Protein AF-A0A957TSY8-F1 (afdb_monomer_lite)

Secondary structure (DSSP, 8-state):
-------------------------------------------SS-S--------S---GGGTTS-EESSPPGGGSS-SSSSS-GGGSEEEEEEE----SS---EEE--EEEETTTTEEEE---EEE--STT-EEEEEEEGGGSEEGGGPPP-TTS--SEEE-

Sequence (163 aa):
MQSILSRVFTALLCLLFASILFIPPSIISTAQATSPRSTNLQSASANELLVFHVNRAVTTRDRGFPRDDPPQTEANGDWTTPVNFAEGTLHYRVQVRSQPEVQDMRLQFCVWQDEFVLENCGTLMPVSGASGTVVTWDQPVKQMWKLNGQSIDWSRPRQRYAL

Foldseek 3Di:
DDDDDDDDDDDDDDDDDDDPPDDDDDPPPPPDPPDPDPPDPDDPDDLDFDQDDDDDDDDVVCVPWNKPFQTDPRNFAQCCPPHNCLQPKDKDKDAQQADPDWDKDWDKKKFAADVRPKMWIFDTHIWTRDHGTMDIDMGRNVPTDIVVNDHDRNRHGTRMIID

pLDDT: mean 82.03, std 21.84, range [35.25, 98.62]

Radius of gyration: 35.49 Å; chains: 1; bounding box: 122×29×52 Å

Structure (mmCIF, N/CA/C/O backbone):
data_AF-A0A957TSY8-F1
#
_entry.id   AF-A0A957TSY8-F1
#
loop_
_atom_site.group_PDB
_atom_site.id
_atom_site.type_symbol
_atom_site.label_atom_id
_atom_site.label_alt_id
_atom_site.label_comp_id
_atom_site.label_asym_id
_atom_site.label_entity_id
_atom_site.label_seq_id
_atom_site.pdbx_PDB_ins_code
_atom_site.Cartn_x
_atom_site.Cartn_y
_atom_site.Cartn_z
_atom_site.occupancy
_atom_site.B_iso_or_equiv
_atom_site.auth_seq_id
_atom_site.auth_comp_id
_atom_site.auth_asym_id
_atom_site.auth_atom_id
_atom_site.pdbx_PDB_model_num
ATOM 1 N N . MET A 1 1 ? 103.239 -20.712 -1.423 1.00 43.06 1 MET A N 1
ATOM 2 C CA . MET A 1 1 ? 103.501 -19.277 -1.680 1.00 43.06 1 MET A CA 1
ATOM 3 C C . MET A 1 1 ? 102.549 -18.497 -0.772 1.00 43.06 1 MET A C 1
ATOM 5 O O . MET A 1 1 ? 101.366 -18.527 -1.056 1.00 43.06 1 MET A O 1
ATOM 9 N N . GLN A 1 2 ? 102.883 -18.086 0.468 1.00 40.28 2 GLN A N 1
ATOM 10 C CA . GLN A 1 2 ? 103.800 -16.987 0.883 1.00 40.28 2 GLN A CA 1
ATOM 11 C C . GLN A 1 2 ? 103.613 -15.751 -0.022 1.00 40.28 2 GLN A C 1
ATOM 13 O O . GLN A 1 2 ? 103.750 -15.917 -1.226 1.00 40.28 2 GLN A O 1
ATOM 18 N N . SER A 1 3 ? 103.228 -14.545 0.421 1.00 39.47 3 SER A N 1
ATOM 19 C CA . SER A 1 3 ? 103.682 -13.687 1.542 1.00 39.47 3 SER A CA 1
ATOM 20 C C . SER A 1 3 ? 102.533 -12.763 2.034 1.00 39.47 3 SER A C 1
ATOM 22 O O . SER A 1 3 ? 101.670 -12.425 1.237 1.00 39.47 3 SER A O 1
ATOM 24 N N . ILE A 1 4 ? 102.339 -12.376 3.304 1.00 47.47 4 ILE A N 1
ATOM 25 C CA . ILE A 1 4 ? 103.200 -11.707 4.306 1.00 47.47 4 ILE A CA 1
ATOM 26 C C . ILE A 1 4 ? 103.355 -10.175 4.095 1.00 47.47 4 ILE A C 1
ATOM 28 O O . ILE A 1 4 ? 104.026 -9.733 3.173 1.00 47.47 4 ILE A O 1
ATOM 32 N N . LEU A 1 5 ? 102.799 -9.441 5.080 1.00 43.81 5 LEU A N 1
ATOM 33 C CA . LEU A 1 5 ? 103.182 -8.148 5.692 1.00 43.81 5 LEU A CA 1
ATOM 34 C C . LEU A 1 5 ? 102.917 -6.786 5.008 1.00 43.81 5 LEU A C 1
ATOM 36 O O . LEU A 1 5 ? 103.609 -6.402 4.076 1.00 43.81 5 LEU A O 1
ATOM 40 N N . SER A 1 6 ? 102.125 -5.944 5.696 1.00 42.03 6 SER A N 1
ATOM 41 C CA . SER A 1 6 ? 102.627 -4.720 6.367 1.00 42.03 6 SER A CA 1
ATOM 42 C C . SER A 1 6 ? 101.599 -4.241 7.425 1.00 42.03 6 SER A C 1
ATOM 44 O O . SER A 1 6 ? 100.469 -3.952 7.062 1.00 42.03 6 SER A O 1
ATOM 46 N N . ARG A 1 7 ? 101.827 -4.463 8.735 1.00 51.19 7 ARG A N 1
ATOM 47 C CA . ARG A 1 7 ? 102.395 -3.528 9.748 1.00 51.19 7 ARG A CA 1
ATOM 48 C C . ARG A 1 7 ? 101.416 -2.437 10.225 1.00 51.19 7 ARG A C 1
ATOM 50 O O . ARG A 1 7 ? 100.811 -1.805 9.383 1.00 51.19 7 ARG A O 1
ATOM 57 N N . VAL A 1 8 ? 101.286 -2.012 11.485 1.00 45.38 8 VAL A N 1
ATOM 58 C CA . VAL A 1 8 ? 101.527 -2.430 12.891 1.00 45.38 8 VAL A CA 1
ATOM 59 C C . VAL A 1 8 ? 100.768 -1.342 13.712 1.00 45.38 8 VAL A C 1
ATOM 61 O O . VAL A 1 8 ? 100.587 -0.237 13.210 1.00 45.38 8 VAL A O 1
ATOM 64 N N . PHE A 1 9 ? 100.447 -1.628 14.978 1.00 39.44 9 PHE A N 1
ATOM 65 C CA . PHE A 1 9 ? 100.191 -0.702 16.101 1.00 39.44 9 PHE A CA 1
ATOM 66 C C . PHE A 1 9 ? 98.740 -0.257 16.345 1.00 39.44 9 PHE A C 1
ATOM 68 O O . PHE A 1 9 ? 98.078 0.183 15.423 1.00 39.44 9 PHE A O 1
ATOM 75 N N . THR A 1 10 ? 98.186 -0.166 17.560 1.00 41.12 10 THR A N 1
ATOM 76 C CA . THR A 1 10 ? 98.354 -0.753 18.912 1.00 41.12 10 THR A CA 1
ATOM 77 C C . THR A 1 10 ? 97.477 0.127 19.823 1.00 41.12 10 THR A C 1
ATOM 79 O O . THR A 1 10 ? 97.572 1.347 19.745 1.00 41.12 10 THR A O 1
ATOM 82 N N . ALA A 1 11 ? 96.742 -0.514 20.738 1.00 40.19 11 ALA A N 1
ATOM 83 C CA . ALA A 1 11 ? 96.309 -0.029 22.060 1.00 40.19 11 ALA A CA 1
ATOM 84 C C . ALA A 1 11 ? 94.984 0.737 22.282 1.00 40.19 11 ALA A C 1
ATOM 86 O O . ALA A 1 11 ? 94.539 1.561 21.494 1.00 40.19 11 ALA A O 1
ATOM 87 N N . LEU A 1 12 ? 94.514 0.479 23.516 1.00 42.56 12 LEU A N 1
ATOM 88 C CA . LEU A 1 12 ? 93.527 1.139 24.385 1.00 42.56 12 LEU A CA 1
ATOM 89 C C . LEU A 1 12 ? 92.067 0.679 24.219 1.00 42.56 12 LEU A C 1
ATOM 91 O O . LEU A 1 12 ? 91.398 1.052 23.270 1.00 42.56 12 LEU A O 1
ATOM 95 N N . LEU A 1 13 ? 91.551 -0.276 25.008 1.00 39.19 13 LEU A N 1
ATOM 96 C CA . LEU A 1 13 ? 91.362 -0.350 26.477 1.00 39.19 13 LEU A CA 1
ATOM 97 C C . LEU A 1 13 ? 90.278 0.614 27.000 1.00 39.19 13 LEU A C 1
ATOM 99 O O . LEU A 1 13 ? 90.325 1.808 26.737 1.00 39.19 13 LEU A O 1
ATOM 103 N N . CYS A 1 14 ? 89.412 0.045 27.849 1.00 35.25 14 CYS A N 1
ATOM 104 C CA . CYS A 1 14 ? 88.491 0.667 28.810 1.00 35.25 14 CYS A CA 1
ATOM 105 C C . CYS A 1 14 ? 87.051 0.972 28.359 1.00 35.25 14 CYS A C 1
ATOM 107 O O . CYS A 1 14 ? 86.751 2.018 27.807 1.00 35.25 14 CYS A O 1
ATOM 109 N N . LEU A 1 15 ? 86.169 0.035 28.736 1.00 41.75 15 LEU A N 1
ATOM 110 C CA . LEU A 1 15 ? 85.132 0.204 29.768 1.00 41.75 15 LEU A CA 1
ATOM 111 C C . LEU A 1 15 ? 84.116 1.359 29.647 1.00 41.75 15 LEU A C 1
ATOM 113 O O . LEU A 1 15 ? 84.473 2.526 29.582 1.00 41.75 15 LEU A O 1
ATOM 117 N N . LEU A 1 16 ? 82.860 0.959 29.906 1.00 40.50 16 LEU A N 1
ATOM 118 C CA . LEU A 1 16 ? 81.685 1.747 30.314 1.00 40.50 16 LEU A CA 1
ATOM 119 C C . LEU A 1 16 ? 80.873 2.347 29.157 1.00 40.50 16 LEU A C 1
ATOM 121 O O . LEU A 1 16 ? 81.309 3.252 28.466 1.00 40.50 16 LEU A O 1
ATOM 125 N N . PHE A 1 17 ? 79.636 1.889 28.976 1.00 44.50 17 PHE A N 1
ATOM 126 C CA . PHE A 1 17 ? 78.491 2.480 29.670 1.00 44.50 17 PHE A CA 1
ATOM 127 C C . PHE A 1 17 ? 77.235 1.638 29.421 1.00 44.50 17 PHE A C 1
ATOM 129 O O . PHE A 1 17 ? 76.894 1.283 28.296 1.00 44.50 17 PHE A O 1
ATOM 136 N N . ALA A 1 18 ? 76.560 1.306 30.517 1.00 49.28 18 ALA A N 1
ATOM 137 C CA . ALA A 1 18 ? 75.223 0.747 30.526 1.00 49.28 18 ALA A CA 1
ATOM 138 C C . ALA A 1 18 ? 74.241 1.721 29.866 1.00 49.28 18 ALA A C 1
ATOM 140 O O . ALA A 1 18 ? 74.255 2.913 30.167 1.00 49.28 18 AL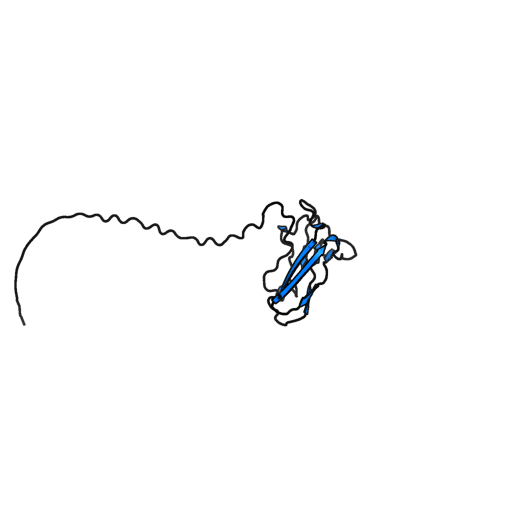A A O 1
ATOM 141 N N . SER A 1 19 ? 73.352 1.218 29.016 1.00 49.06 19 SER A N 1
ATOM 142 C CA . SER A 1 19 ? 72.121 1.916 28.635 1.00 49.06 19 SER A CA 1
ATOM 143 C C . SER A 1 19 ? 71.086 0.883 28.213 1.00 49.06 19 SER A C 1
ATOM 145 O O . SER A 1 19 ? 71.043 0.421 27.076 1.00 49.06 19 SER A O 1
ATOM 147 N N . ILE A 1 20 ? 70.287 0.486 29.197 1.00 53.16 20 ILE A N 1
ATOM 148 C CA . ILE A 1 20 ? 69.065 -0.297 29.052 1.00 53.16 20 ILE A CA 1
ATOM 149 C C . ILE A 1 20 ? 68.109 0.529 28.185 1.00 53.16 20 ILE A C 1
ATOM 151 O O . ILE A 1 20 ? 67.581 1.543 28.639 1.00 53.16 20 ILE A O 1
ATOM 155 N N . LEU A 1 21 ? 67.896 0.118 26.934 1.00 49.97 21 LEU A N 1
ATOM 156 C CA . LEU A 1 21 ? 66.830 0.672 26.103 1.00 49.97 21 LEU A CA 1
ATOM 157 C C . LEU A 1 21 ? 65.515 -0.000 26.494 1.00 49.97 21 LEU A C 1
ATOM 159 O O . LEU A 1 21 ? 65.203 -1.123 26.105 1.00 49.97 21 LEU A O 1
ATOM 163 N N . PHE A 1 22 ? 64.778 0.727 27.325 1.00 47.12 22 PHE A N 1
ATOM 164 C CA . PHE A 1 22 ? 63.378 0.525 27.657 1.00 47.12 22 PHE A CA 1
ATOM 165 C C . PHE A 1 22 ? 62.556 0.632 26.359 1.00 47.12 22 PHE A C 1
ATOM 167 O O . PHE A 1 22 ? 62.391 1.723 25.816 1.00 47.12 22 PHE A O 1
ATOM 174 N N . ILE A 1 23 ? 62.084 -0.496 25.825 1.00 58.69 23 ILE A N 1
ATOM 175 C CA . ILE A 1 23 ? 61.155 -0.522 24.688 1.00 58.69 23 ILE A CA 1
ATOM 176 C C . ILE A 1 23 ? 59.738 -0.418 25.268 1.00 58.69 23 ILE A C 1
ATOM 178 O O . ILE A 1 23 ? 59.305 -1.356 25.941 1.00 58.69 23 ILE A O 1
ATOM 182 N N . PRO A 1 24 ? 58.989 0.680 25.058 1.00 58.38 24 PRO A N 1
ATOM 183 C CA . PRO A 1 24 ? 57.576 0.693 25.403 1.00 58.38 24 PRO A CA 1
ATOM 184 C C . PRO A 1 24 ? 56.810 -0.204 24.413 1.00 58.38 24 PRO A C 1
ATOM 186 O O . PRO A 1 24 ? 57.052 -0.115 23.206 1.00 58.38 24 PRO A O 1
ATOM 189 N N . PRO A 1 25 ? 55.876 -1.058 24.867 1.00 55.31 25 PRO A N 1
ATOM 190 C CA . PRO A 1 25 ? 55.033 -1.803 23.947 1.00 55.31 25 PRO A CA 1
ATOM 191 C C . PRO A 1 25 ? 54.116 -0.820 23.216 1.00 55.31 25 PRO A C 1
ATOM 193 O O . PRO A 1 25 ? 53.287 -0.139 23.821 1.00 55.31 25 PRO A O 1
ATOM 196 N N . SER A 1 26 ? 54.277 -0.734 21.897 1.00 59.59 26 SER A N 1
ATOM 197 C CA . SER A 1 26 ? 53.326 -0.060 21.021 1.00 59.59 26 SER A CA 1
ATOM 198 C C . SER A 1 26 ? 51.976 -0.766 21.144 1.00 59.59 26 SER A C 1
ATOM 200 O O . SER A 1 26 ? 51.831 -1.924 20.756 1.00 59.59 26 SER A O 1
ATOM 202 N N . ILE A 1 27 ? 50.992 -0.075 21.717 1.00 60.00 27 ILE A N 1
ATOM 203 C CA . ILE A 1 27 ? 49.607 -0.536 21.762 1.00 60.00 27 ILE A CA 1
ATOM 204 C C . ILE A 1 27 ? 49.095 -0.528 20.320 1.00 60.00 27 ILE A C 1
ATOM 206 O O . ILE A 1 27 ? 48.784 0.525 19.762 1.00 60.00 27 ILE A O 1
ATOM 210 N N . ILE A 1 28 ? 49.039 -1.703 19.695 1.00 58.44 28 ILE A N 1
ATOM 211 C CA . ILE A 1 28 ? 48.333 -1.901 18.431 1.00 58.44 28 ILE A CA 1
ATOM 212 C C . ILE A 1 28 ? 46.843 -1.791 18.758 1.00 58.44 28 ILE A C 1
ATOM 214 O O . ILE A 1 28 ? 46.216 -2.743 19.214 1.00 58.44 28 ILE A O 1
ATOM 218 N N . SER A 1 29 ? 46.290 -0.595 18.576 1.00 50.38 29 SER A N 1
ATOM 219 C CA . SER A 1 29 ? 44.852 -0.367 18.649 1.00 50.38 29 SER A CA 1
ATOM 220 C C . SER A 1 29 ? 44.228 -0.902 17.362 1.00 50.38 29 SER A C 1
ATOM 222 O O . SER A 1 29 ? 44.276 -0.260 16.312 1.00 50.38 29 SER A O 1
ATOM 224 N N . THR A 1 30 ? 43.694 -2.121 17.410 1.00 53.31 30 THR A N 1
ATOM 225 C CA . THR A 1 30 ? 42.823 -2.649 16.358 1.00 53.31 30 THR A CA 1
ATOM 226 C C . THR A 1 30 ? 41.566 -1.787 16.302 1.00 53.31 30 THR A C 1
ATOM 228 O O . THR A 1 30 ? 40.659 -1.953 17.117 1.00 53.31 30 THR A O 1
ATOM 231 N N . ALA A 1 31 ? 41.507 -0.860 15.345 1.00 58.00 31 ALA A N 1
ATOM 232 C CA . ALA A 1 31 ? 40.274 -0.178 14.986 1.00 58.00 31 ALA A CA 1
ATOM 233 C C . ALA A 1 31 ? 39.298 -1.223 14.425 1.00 58.00 31 ALA A C 1
ATOM 235 O O . ALA A 1 31 ? 39.402 -1.645 13.274 1.00 58.00 31 ALA A O 1
ATOM 236 N N . GLN A 1 32 ? 38.373 -1.691 15.264 1.00 47.94 32 GLN A N 1
ATOM 237 C CA . GLN A 1 32 ? 37.210 -2.430 14.795 1.00 47.94 32 GLN A CA 1
ATOM 238 C C . GLN A 1 32 ? 36.403 -1.493 13.896 1.00 47.94 32 GLN A C 1
ATOM 240 O O . GLN A 1 32 ? 35.961 -0.431 14.328 1.00 47.94 32 GLN A O 1
ATOM 245 N N . ALA A 1 33 ? 36.233 -1.885 12.635 1.00 52.75 33 ALA A N 1
ATOM 246 C CA . ALA A 1 33 ? 35.298 -1.246 11.728 1.00 52.75 33 ALA A CA 1
ATOM 247 C C . ALA A 1 33 ? 33.881 -1.454 12.275 1.00 52.75 33 ALA A C 1
ATOM 249 O O . ALA A 1 33 ? 33.249 -2.488 12.055 1.00 52.75 33 ALA A O 1
ATOM 250 N N . THR A 1 34 ? 33.387 -0.477 13.030 1.00 45.59 34 THR A N 1
ATOM 251 C CA . THR A 1 34 ? 31.980 -0.392 13.399 1.00 45.59 34 THR A CA 1
ATOM 252 C C . THR A 1 34 ? 31.207 -0.109 12.117 1.00 45.59 34 THR A C 1
ATOM 254 O O . THR A 1 34 ? 31.146 1.021 11.639 1.00 45.59 34 THR A O 1
ATOM 257 N N . SER A 1 35 ? 30.644 -1.163 11.526 1.00 50.34 35 SER A N 1
ATOM 258 C CA . SER A 1 35 ? 29.531 -1.037 10.585 1.00 50.34 35 SER A CA 1
ATOM 259 C C . SER A 1 35 ? 28.496 -0.091 11.207 1.00 50.34 35 SER A C 1
ATOM 261 O O . SER A 1 35 ? 28.202 -0.263 12.399 1.00 50.34 35 SER A O 1
ATOM 263 N N . PRO A 1 36 ? 27.947 0.907 10.488 1.00 49.25 36 PRO A N 1
ATOM 264 C CA . PRO A 1 36 ? 26.813 1.647 11.004 1.00 49.25 36 PRO A CA 1
ATOM 265 C C . PRO A 1 36 ? 25.673 0.646 11.169 1.00 49.25 36 PRO A C 1
ATOM 267 O O . PRO A 1 36 ? 25.003 0.243 10.219 1.00 49.25 36 PRO A O 1
ATOM 270 N N . ARG A 1 37 ? 25.497 0.202 12.415 1.00 43.94 37 ARG A N 1
ATOM 271 C CA . ARG A 1 37 ? 24.299 -0.464 12.889 1.00 43.94 37 ARG A CA 1
ATOM 272 C C . ARG A 1 37 ? 23.140 0.394 12.416 1.00 43.94 37 ARG A C 1
ATOM 274 O O . ARG A 1 37 ? 23.071 1.555 12.811 1.00 43.94 37 ARG A O 1
ATOM 281 N N . SER A 1 38 ? 22.311 -0.190 11.548 1.00 48.69 38 SER A N 1
ATOM 282 C CA . SER A 1 38 ? 21.016 0.326 11.110 1.00 48.69 38 SER A CA 1
ATOM 283 C C . SER A 1 38 ? 20.437 1.184 12.221 1.00 48.69 38 SER A C 1
ATOM 285 O O . SER A 1 38 ? 20.091 0.659 13.284 1.00 48.69 38 SER A O 1
ATOM 287 N N . THR A 1 39 ? 20.456 2.502 12.024 1.00 43.25 39 THR A N 1
ATOM 288 C CA . THR A 1 39 ? 19.884 3.434 12.984 1.00 43.25 39 THR A CA 1
ATOM 289 C C . THR A 1 39 ? 18.443 3.022 13.153 1.00 43.25 39 THR A C 1
ATOM 291 O O . THR A 1 39 ? 17.663 3.029 12.204 1.00 43.25 39 THR A O 1
ATOM 294 N N . ASN A 1 40 ? 18.160 2.577 14.366 1.00 45.78 40 ASN A N 1
ATOM 295 C CA . ASN A 1 40 ? 16.847 2.333 14.899 1.00 45.78 40 ASN A CA 1
ATOM 296 C C . ASN A 1 40 ? 15.892 3.432 14.388 1.00 45.78 40 ASN A C 1
ATOM 298 O O . ASN A 1 40 ? 16.014 4.584 14.800 1.00 45.78 40 ASN A O 1
ATOM 302 N N . LEU A 1 41 ? 14.975 3.087 13.473 1.00 46.03 41 LEU A N 1
ATOM 303 C CA . LEU A 1 41 ? 13.901 3.955 12.953 1.00 46.03 41 LEU A CA 1
ATOM 304 C C . LEU A 1 41 ? 12.839 4.253 14.027 1.00 46.03 41 LEU A C 1
ATOM 306 O O . LEU A 1 41 ? 11.714 4.633 13.732 1.00 46.03 41 LEU A O 1
ATOM 310 N N . GLN A 1 42 ? 13.183 4.065 15.293 1.00 52.78 42 GLN A N 1
ATOM 311 C CA . GLN A 1 42 ? 12.296 4.247 16.417 1.00 52.78 42 GLN A CA 1
ATOM 312 C C . GLN A 1 42 ? 12.671 5.560 17.091 1.00 52.78 42 GLN A C 1
ATOM 314 O O . GLN A 1 42 ? 13.416 5.613 18.067 1.00 52.78 42 GLN A O 1
ATOM 319 N N . SER A 1 43 ? 12.182 6.644 16.493 1.00 43.62 43 SER A N 1
ATOM 320 C CA . SER A 1 43 ? 12.148 7.963 17.113 1.00 43.62 43 SER A CA 1
ATOM 321 C C . SER A 1 43 ? 10.695 8.312 17.427 1.00 43.62 43 SER A C 1
ATOM 323 O O . SER A 1 43 ? 9.802 8.148 16.603 1.00 43.62 43 SER A O 1
ATOM 325 N N . AL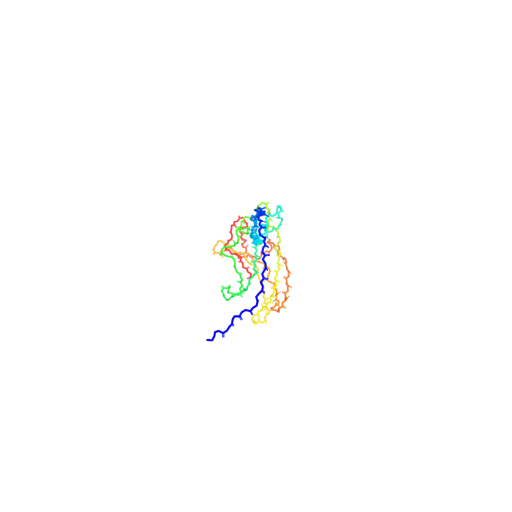A A 1 44 ? 10.496 8.715 18.675 1.00 39.84 44 ALA A N 1
ATOM 326 C CA . ALA A 1 44 ? 9.267 9.089 19.357 1.00 39.84 44 ALA A CA 1
ATOM 327 C C . ALA A 1 44 ? 8.164 9.770 18.506 1.00 39.84 44 ALA A C 1
ATOM 329 O O . ALA A 1 44 ? 8.436 10.645 17.690 1.00 39.84 44 ALA A O 1
ATOM 330 N N . SER A 1 45 ? 6.897 9.442 18.808 1.00 51.81 45 SER A N 1
ATOM 331 C CA . SER A 1 45 ? 5.665 10.099 18.310 1.00 51.81 45 SER A CA 1
ATOM 332 C C . SER A 1 45 ? 5.400 10.040 16.799 1.00 51.81 45 SER A C 1
ATOM 334 O O . SER A 1 45 ? 4.838 10.971 16.230 1.00 51.81 45 SER A O 1
ATOM 336 N N . ALA A 1 46 ? 5.811 8.969 16.124 1.00 66.31 46 ALA A N 1
ATOM 337 C CA . ALA A 1 46 ? 5.683 8.897 14.675 1.00 66.31 46 ALA A CA 1
ATOM 338 C C . ALA A 1 46 ? 4.204 8.855 14.236 1.00 66.31 46 ALA A C 1
ATOM 340 O O . ALA A 1 46 ? 3.540 7.826 14.331 1.00 66.31 46 ALA A O 1
ATOM 341 N N . ASN A 1 47 ? 3.708 9.978 13.708 1.00 85.44 47 ASN A N 1
ATOM 342 C CA . ASN A 1 47 ? 2.444 10.069 12.963 1.00 85.44 47 ASN A CA 1
ATOM 343 C C . ASN A 1 47 ? 2.504 9.328 11.611 1.00 85.44 47 ASN A C 1
ATOM 345 O O . ASN A 1 47 ? 1.562 9.399 10.827 1.00 85.44 47 ASN A O 1
ATOM 349 N N . GLU A 1 48 ? 3.601 8.623 11.331 1.00 91.75 48 GLU A N 1
ATOM 350 C CA . GLU A 1 48 ? 3.841 7.880 10.102 1.00 91.75 48 GLU A CA 1
ATOM 351 C C . GLU A 1 48 ? 4.342 6.470 10.421 1.00 91.75 48 GLU A C 1
ATOM 353 O O . GLU A 1 48 ? 5.109 6.253 11.360 1.00 91.75 48 GLU A O 1
ATOM 358 N N . LEU A 1 49 ? 3.918 5.516 9.597 1.00 93.69 49 LEU A N 1
ATOM 359 C CA . LEU A 1 49 ? 4.278 4.108 9.684 1.00 93.69 49 LEU A CA 1
ATOM 360 C C . LEU A 1 49 ? 4.844 3.665 8.335 1.00 93.69 49 LEU A C 1
ATOM 362 O O . LEU A 1 49 ? 4.194 3.826 7.301 1.00 93.69 49 LEU A O 1
ATOM 366 N N . LEU A 1 50 ? 6.038 3.066 8.328 1.00 94.50 50 LEU A N 1
ATOM 367 C C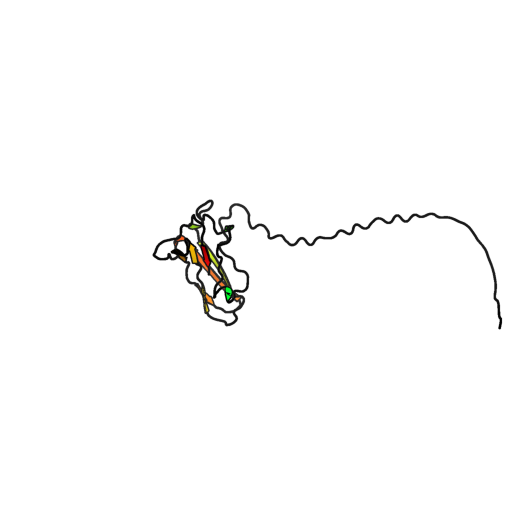A . LEU A 1 50 ? 6.558 2.427 7.122 1.00 94.50 50 LEU A CA 1
ATOM 368 C C . LEU A 1 50 ? 5.788 1.127 6.882 1.00 94.50 50 LEU A C 1
ATOM 370 O O . LEU A 1 50 ? 6.039 0.131 7.547 1.00 94.50 50 LEU A O 1
ATOM 374 N N . VAL A 1 51 ? 4.867 1.133 5.921 1.00 95.44 51 VAL A N 1
ATOM 375 C CA . VAL A 1 51 ? 3.983 -0.016 5.668 1.00 95.44 51 VAL A CA 1
ATOM 376 C C . VAL A 1 51 ? 4.681 -1.119 4.875 1.00 95.44 51 VAL A C 1
ATOM 378 O O . VAL A 1 51 ? 4.627 -2.285 5.254 1.00 95.44 51 VAL A O 1
ATOM 381 N N . PHE A 1 52 ? 5.343 -0.755 3.778 1.00 95.00 52 PHE A N 1
ATOM 382 C CA . PHE A 1 52 ? 5.922 -1.699 2.826 1.00 95.00 52 PHE A CA 1
ATOM 383 C C . PHE A 1 52 ? 7.129 -1.066 2.133 1.00 95.00 52 PHE A C 1
ATOM 385 O O . PHE A 1 52 ? 7.065 0.078 1.679 1.00 95.00 52 PHE A O 1
ATOM 392 N N . HIS A 1 53 ? 8.238 -1.801 2.041 1.00 93.62 53 HIS A N 1
ATOM 393 C CA . HIS A 1 53 ? 9.457 -1.311 1.406 1.00 93.62 53 HIS A CA 1
ATOM 394 C C . HIS A 1 53 ? 10.174 -2.416 0.637 1.00 93.62 53 HIS A C 1
ATOM 396 O O . HIS A 1 53 ? 10.508 -3.464 1.182 1.00 93.62 53 HIS A O 1
ATOM 402 N N . VAL A 1 54 ? 10.481 -2.149 -0.633 1.00 92.62 54 VAL A N 1
ATOM 403 C CA . VAL A 1 54 ? 11.229 -3.072 -1.490 1.00 92.62 54 VAL A CA 1
ATOM 404 C C . VAL A 1 54 ? 12.384 -2.318 -2.126 1.00 92.62 54 VAL A C 1
ATOM 406 O O . VAL A 1 54 ? 12.197 -1.487 -3.010 1.00 92.62 54 VAL A O 1
ATOM 409 N N . ASN A 1 55 ? 13.599 -2.637 -1.689 1.00 92.69 55 ASN A N 1
ATOM 410 C CA . ASN A 1 55 ? 14.837 -2.094 -2.246 1.00 92.69 55 ASN A CA 1
ATOM 411 C C . ASN A 1 55 ? 15.771 -3.228 -2.681 1.00 92.69 55 ASN A C 1
ATOM 413 O O . ASN A 1 55 ? 16.908 -3.357 -2.235 1.00 92.69 55 ASN A O 1
ATOM 417 N N . ARG A 1 56 ? 15.241 -4.083 -3.555 1.00 92.81 56 ARG A N 1
ATOM 418 C CA . ARG A 1 56 ? 15.939 -5.197 -4.203 1.00 92.81 56 ARG A CA 1
ATOM 419 C C . ARG A 1 56 ? 15.400 -5.380 -5.618 1.00 92.81 56 ARG A C 1
ATOM 421 O O . ARG A 1 56 ? 14.365 -4.813 -5.962 1.00 92.81 56 ARG A O 1
ATOM 428 N N . ALA A 1 57 ? 16.075 -6.193 -6.424 1.00 92.38 57 ALA A N 1
ATOM 429 C CA . ALA A 1 57 ? 15.522 -6.615 -7.705 1.00 92.38 57 ALA A CA 1
ATOM 430 C C . ALA A 1 57 ? 14.215 -7.404 -7.494 1.00 92.38 57 ALA A C 1
ATOM 432 O O . ALA A 1 57 ? 14.134 -8.266 -6.610 1.00 92.38 57 ALA A O 1
ATOM 433 N N . VAL A 1 58 ? 13.210 -7.104 -8.318 1.00 92.62 58 VAL A N 1
ATOM 434 C CA . VAL A 1 58 ? 12.004 -7.925 -8.471 1.00 92.62 58 VAL A CA 1
ATOM 435 C C . VAL A 1 58 ? 12.324 -9.015 -9.489 1.00 92.62 58 VAL A C 1
ATOM 437 O O . VAL A 1 58 ? 12.907 -8.753 -10.539 1.00 92.62 58 VAL A O 1
ATOM 440 N N . THR A 1 59 ? 12.000 -10.254 -9.149 1.00 91.69 59 THR A N 1
ATOM 441 C CA . THR A 1 59 ? 12.390 -11.457 -9.886 1.00 91.69 59 THR A CA 1
ATOM 442 C C . THR A 1 59 ? 11.168 -12.287 -10.260 1.00 91.69 59 THR A C 1
ATOM 444 O O . THR A 1 59 ? 10.056 -12.053 -9.793 1.00 91.69 59 THR A O 1
ATOM 447 N N . THR A 1 60 ? 11.368 -13.340 -11.051 1.00 90.00 60 THR A N 1
ATOM 448 C CA . THR A 1 60 ? 10.300 -14.297 -11.376 1.00 90.00 60 THR A CA 1
ATOM 449 C C . THR A 1 60 ? 9.699 -14.976 -10.139 1.00 90.00 60 THR A C 1
ATOM 451 O O . THR A 1 60 ? 8.521 -15.328 -10.162 1.00 90.00 60 THR A O 1
ATOM 454 N N . ARG A 1 61 ? 10.445 -15.100 -9.027 1.00 90.25 61 ARG A N 1
ATOM 455 C CA . ARG A 1 61 ? 9.904 -15.610 -7.750 1.00 90.25 61 ARG A CA 1
ATOM 456 C C . ARG A 1 61 ? 8.841 -14.697 -7.147 1.00 90.25 61 ARG A C 1
ATOM 458 O O . ARG A 1 61 ? 7.922 -15.191 -6.496 1.00 90.25 61 ARG A O 1
ATOM 465 N N . ASP A 1 62 ? 8.939 -13.395 -7.396 1.00 90.56 62 ASP A N 1
ATOM 466 C CA . ASP A 1 62 ? 7.943 -12.426 -6.944 1.00 90.56 62 ASP A CA 1
ATOM 467 C C . ASP A 1 62 ? 6.616 -12.593 -7.712 1.00 90.56 62 ASP A C 1
ATOM 469 O O . ASP A 1 62 ? 5.560 -12.244 -7.196 1.00 90.56 62 ASP A O 1
ATOM 473 N N . ARG A 1 63 ? 6.633 -13.275 -8.872 1.00 87.44 63 ARG A N 1
ATOM 474 C CA . ARG A 1 63 ? 5.493 -13.449 -9.794 1.00 87.44 63 ARG A CA 1
ATOM 475 C C . ARG A 1 63 ? 4.991 -12.121 -10.370 1.00 87.44 63 ARG A C 1
ATOM 477 O O . ARG A 1 63 ? 3.794 -11.918 -10.522 1.00 87.44 63 ARG A O 1
ATOM 484 N N . GLY A 1 64 ? 5.926 -11.232 -10.694 1.00 78.75 64 GLY A N 1
ATOM 485 C CA . GLY A 1 64 ? 5.656 -9.923 -11.293 1.00 78.75 64 GLY A CA 1
ATOM 486 C C . GLY A 1 64 ? 5.724 -8.779 -10.288 1.00 78.75 64 GLY A C 1
ATOM 487 O O . GLY A 1 64 ? 6.315 -7.752 -10.607 1.00 78.75 64 GLY A O 1
ATOM 488 N N . PHE A 1 65 ? 5.243 -8.985 -9.058 1.00 86.38 65 PHE A N 1
ATOM 489 C CA . PHE A 1 65 ? 5.224 -7.941 -8.035 1.00 86.38 65 PHE A CA 1
ATOM 490 C C . PHE A 1 65 ? 5.700 -8.436 -6.670 1.00 86.38 65 PHE A C 1
ATOM 492 O O . PHE A 1 65 ? 5.383 -9.559 -6.268 1.00 86.38 65 PHE A O 1
ATOM 499 N N . PRO A 1 66 ? 6.484 -7.626 -5.940 1.00 92.94 66 PRO A N 1
ATOM 500 C CA . PRO A 1 66 ? 6.980 -8.012 -4.633 1.00 92.94 66 PRO A CA 1
ATOM 501 C C . PRO A 1 66 ? 5.836 -8.125 -3.623 1.00 92.94 66 PRO A C 1
ATOM 503 O O . PRO A 1 66 ? 4.859 -7.378 -3.659 1.00 92.94 66 PRO A O 1
ATOM 506 N N . ARG A 1 67 ? 5.990 -9.073 -2.702 1.00 94.00 67 ARG A N 1
ATOM 507 C CA . ARG A 1 67 ? 5.016 -9.397 -1.658 1.00 94.00 67 ARG A CA 1
ATOM 508 C C . ARG A 1 67 ? 5.722 -9.517 -0.316 1.00 94.00 67 ARG A C 1
ATOM 510 O O . ARG A 1 67 ? 6.883 -9.925 -0.281 1.00 94.00 67 ARG A O 1
ATOM 517 N N . ASP A 1 68 ? 4.996 -9.201 0.746 1.00 93.25 68 ASP A N 1
ATOM 518 C CA . ASP A 1 68 ? 5.393 -9.401 2.139 1.00 93.25 68 ASP A CA 1
ATOM 519 C C . ASP A 1 68 ? 4.295 -10.224 2.831 1.00 93.25 68 ASP A C 1
ATOM 521 O O . ASP A 1 68 ? 3.145 -9.786 2.901 1.00 93.25 68 ASP A O 1
ATOM 525 N N . ASP A 1 69 ? 4.612 -11.465 3.209 1.00 91.75 69 ASP A N 1
ATOM 526 C CA . ASP A 1 69 ? 3.667 -12.488 3.690 1.00 91.75 69 ASP A CA 1
ATOM 527 C C . ASP A 1 69 ? 4.368 -13.396 4.728 1.00 91.75 69 ASP A C 1
ATOM 529 O O . ASP A 1 69 ? 5.158 -14.266 4.336 1.00 91.75 69 ASP A O 1
ATOM 533 N N . PRO A 1 70 ? 4.135 -13.180 6.039 1.00 91.69 70 PRO A N 1
ATOM 534 C CA . PRO A 1 70 ? 3.352 -12.079 6.604 1.00 91.69 70 PRO A CA 1
ATOM 535 C C . PRO A 1 70 ? 4.088 -10.732 6.483 1.00 91.69 70 PRO A C 1
ATOM 537 O O . PRO A 1 70 ? 5.315 -10.728 6.385 1.00 91.69 70 PRO A O 1
ATOM 540 N N . PRO A 1 71 ? 3.374 -9.593 6.546 1.00 95.31 71 PRO A N 1
ATOM 541 C CA . PRO A 1 71 ? 4.014 -8.290 6.612 1.00 95.31 71 PRO A CA 1
ATOM 542 C C . PRO A 1 71 ? 4.989 -8.131 7.783 1.00 95.31 71 PRO A C 1
ATOM 544 O O . PRO A 1 71 ? 4.797 -8.743 8.840 1.00 95.31 71 PRO A O 1
ATOM 547 N N . GLN A 1 72 ? 5.976 -7.245 7.623 1.00 92.81 72 GLN A N 1
ATOM 548 C CA . GLN A 1 72 ? 6.908 -6.852 8.687 1.00 92.81 72 GLN A CA 1
ATOM 549 C C . GLN A 1 72 ? 6.181 -6.503 9.996 1.00 92.81 72 GLN A C 1
ATOM 551 O O . GLN A 1 72 ? 5.163 -5.804 9.996 1.00 92.81 72 GLN A O 1
ATOM 556 N N . THR A 1 73 ? 6.713 -6.986 11.121 1.00 92.25 73 THR A N 1
ATOM 557 C CA . THR A 1 73 ? 6.066 -6.935 12.442 1.00 92.25 73 THR A CA 1
ATOM 558 C C . THR A 1 73 ? 5.622 -5.526 12.831 1.00 92.25 73 THR A C 1
ATOM 560 O O . THR A 1 73 ? 4.522 -5.346 13.348 1.00 92.25 73 THR A O 1
ATOM 563 N N . GLU A 1 74 ? 6.444 -4.518 12.539 1.00 90.50 74 GLU A N 1
ATOM 564 C CA . GLU A 1 74 ? 6.187 -3.115 12.862 1.00 90.50 74 GLU A CA 1
ATOM 565 C C . GLU A 1 74 ? 4.960 -2.562 12.126 1.00 90.50 74 GLU A C 1
ATOM 567 O O . GLU A 1 74 ? 4.259 -1.707 12.660 1.00 90.50 74 GLU A O 1
ATOM 572 N N . ALA A 1 75 ? 4.676 -3.068 10.922 1.00 93.00 75 ALA A N 1
ATOM 573 C CA . ALA A 1 75 ? 3.560 -2.639 10.084 1.00 93.00 75 ALA A CA 1
ATOM 574 C C . ALA A 1 75 ? 2.354 -3.588 10.121 1.00 93.00 75 ALA A C 1
ATOM 576 O O . ALA A 1 75 ? 1.339 -3.302 9.480 1.00 93.00 75 ALA A O 1
ATOM 577 N N . ASN A 1 76 ? 2.444 -4.706 10.847 1.00 95.94 76 ASN A N 1
ATOM 578 C CA . ASN A 1 76 ? 1.431 -5.764 10.866 1.00 95.94 76 ASN A CA 1
ATOM 579 C C . ASN A 1 76 ? 0.590 -5.807 12.158 1.00 95.94 76 ASN A C 1
ATOM 581 O O . ASN A 1 76 ? -0.042 -6.819 12.457 1.00 95.94 76 ASN A O 1
ATOM 585 N N . GLY A 1 77 ? 0.619 -4.736 12.953 1.00 93.06 77 GLY A N 1
ATOM 586 C CA . GLY A 1 77 ? -0.128 -4.607 14.209 1.00 93.06 77 GLY A CA 1
ATOM 587 C C . GLY A 1 77 ? -1.473 -3.893 14.063 1.00 93.06 77 GLY A C 1
ATOM 588 O O . GLY A 1 77 ? -1.966 -3.666 12.962 1.00 93.06 77 GLY A O 1
ATOM 589 N N . ASP A 1 78 ? -2.066 -3.504 15.186 1.00 96.12 78 ASP A N 1
ATOM 590 C CA . ASP A 1 78 ? -3.270 -2.672 15.211 1.00 96.12 78 ASP A CA 1
ATOM 591 C C . ASP A 1 78 ? -2.968 -1.280 14.616 1.00 96.12 78 ASP A C 1
ATOM 593 O O . ASP A 1 78 ? -2.070 -0.581 15.073 1.00 96.12 78 ASP A O 1
ATOM 597 N N . TRP A 1 79 ? -3.683 -0.884 13.559 1.00 96.38 79 TRP A N 1
ATOM 598 C CA . TRP A 1 79 ? -3.544 0.440 12.931 1.00 96.38 79 TRP A CA 1
ATOM 599 C C . TRP A 1 79 ? -4.512 1.478 13.507 1.00 96.38 79 TRP A C 1
ATOM 601 O O . TRP A 1 79 ? -4.592 2.590 12.997 1.00 96.38 79 TRP A O 1
ATOM 611 N N . THR A 1 80 ? -5.287 1.127 14.527 1.00 96.31 80 THR A N 1
ATOM 612 C CA . THR A 1 80 ? -6.233 2.013 15.212 1.00 96.31 80 THR A CA 1
ATOM 613 C C . THR A 1 80 ? -5.663 2.570 16.520 1.00 96.31 80 THR A C 1
ATOM 615 O O . THR A 1 80 ? -6.165 3.572 17.027 1.00 96.31 80 THR A O 1
ATOM 618 N N . THR A 1 81 ? -4.583 1.972 17.040 1.00 92.88 81 THR A N 1
ATOM 619 C CA . THR A 1 81 ? -3.920 2.356 18.295 1.00 92.88 81 THR A CA 1
ATOM 620 C C . THR A 1 81 ? -2.405 2.110 18.225 1.00 92.88 81 THR A C 1
ATOM 622 O O . THR A 1 81 ? -1.975 1.170 17.562 1.00 92.88 81 THR A O 1
ATOM 625 N N . PRO A 1 82 ? -1.558 2.906 18.908 1.00 91.56 82 PRO A N 1
ATOM 626 C CA . PRO A 1 82 ? -1.879 4.129 19.656 1.00 91.56 82 PRO A CA 1
ATOM 627 C C . PRO A 1 82 ? -2.164 5.341 18.757 1.00 91.56 82 PRO A C 1
ATOM 629 O O . PRO A 1 82 ? -2.716 6.334 19.223 1.00 91.56 82 PRO A O 1
ATOM 632 N N . VAL A 1 83 ? -1.803 5.259 17.476 1.00 92.94 83 VAL A N 1
ATOM 633 C CA . VAL A 1 83 ? -2.114 6.253 16.444 1.00 92.94 83 VAL A CA 1
ATOM 634 C C . VAL A 1 83 ? -3.029 5.587 15.426 1.00 92.94 83 VAL A C 1
ATOM 636 O O . VAL A 1 83 ? -2.769 4.466 14.994 1.00 92.94 83 VAL A O 1
ATOM 639 N N . ASN A 1 84 ? -4.105 6.271 15.044 1.00 95.50 84 ASN A N 1
ATOM 640 C CA . ASN A 1 84 ? -5.099 5.718 14.134 1.00 95.50 84 ASN A CA 1
ATOM 641 C C . ASN A 1 84 ? -4.690 5.898 12.659 1.00 95.50 84 ASN A C 1
ATOM 643 O O . ASN A 1 84 ? -5.237 6.730 11.933 1.00 95.50 84 ASN A O 1
ATOM 647 N N . PHE A 1 85 ? -3.718 5.103 12.212 1.00 96.69 85 PHE A N 1
ATOM 648 C CA . PHE A 1 85 ? -3.293 5.015 10.812 1.00 96.69 85 PHE A CA 1
ATOM 649 C C . PHE A 1 85 ? -4.404 4.523 9.870 1.00 96.69 85 PHE A C 1
ATOM 651 O O . PHE A 1 85 ? -4.368 4.831 8.680 1.00 96.69 85 PHE A O 1
ATOM 658 N N . ALA A 1 86 ? -5.416 3.808 10.375 1.00 96.88 86 ALA A N 1
ATOM 659 C CA . ALA A 1 86 ? -6.554 3.343 9.576 1.00 96.88 86 ALA A CA 1
ATOM 660 C C . ALA A 1 86 ? -7.431 4.488 9.026 1.00 96.88 86 ALA A C 1
ATOM 662 O O . ALA A 1 86 ? -8.179 4.299 8.064 1.00 96.88 86 ALA A O 1
ATOM 663 N N . GLU A 1 87 ? -7.335 5.687 9.608 1.00 96.56 87 GLU A N 1
ATOM 664 C CA . GLU A 1 87 ? -7.966 6.905 9.082 1.00 96.56 87 GLU A CA 1
ATOM 665 C C . GLU A 1 87 ? -7.003 7.807 8.303 1.00 96.56 87 GLU A C 1
ATOM 667 O O . GLU A 1 87 ? -7.415 8.855 7.807 1.00 96.56 87 GLU A O 1
ATOM 672 N N . GLY A 1 88 ? -5.739 7.402 8.190 1.00 96.81 88 GLY A N 1
ATOM 673 C CA . GLY A 1 88 ? -4.694 8.165 7.531 1.00 96.81 88 GLY A CA 1
ATOM 674 C C . GLY A 1 88 ? -4.661 8.002 6.012 1.00 96.81 88 GLY A C 1
ATOM 675 O O . GLY A 1 88 ? -5.590 7.508 5.358 1.00 96.81 88 GLY A O 1
ATOM 676 N N . THR A 1 89 ? -3.525 8.412 5.459 1.00 98.00 89 THR A N 1
ATOM 677 C CA . THR A 1 89 ? -3.217 8.367 4.032 1.00 98.00 89 THR A CA 1
ATOM 678 C C . THR A 1 89 ? -1.961 7.535 3.822 1.00 98.00 89 THR A C 1
ATOM 680 O O . THR A 1 89 ? -0.950 7.735 4.488 1.00 98.00 89 THR A O 1
ATOM 683 N N . LEU A 1 90 ? -2.021 6.592 2.887 1.00 97.88 90 LEU A N 1
ATOM 684 C CA . LEU A 1 90 ? -0.849 5.880 2.401 1.00 97.88 90 LEU A CA 1
ATOM 685 C C . LEU A 1 90 ? -0.143 6.758 1.373 1.00 97.88 90 LEU A C 1
ATOM 687 O O . LEU A 1 90 ? -0.743 7.119 0.361 1.00 97.88 90 LEU A O 1
ATOM 691 N N . HIS A 1 91 ? 1.121 7.064 1.639 1.00 97.81 91 HIS A N 1
ATOM 692 C CA . HIS A 1 91 ? 1.995 7.812 0.746 1.00 97.81 91 HIS A CA 1
ATOM 693 C C . HIS A 1 91 ? 2.896 6.839 -0.013 1.00 97.81 91 HIS A C 1
ATOM 695 O O . HIS A 1 91 ? 3.664 6.085 0.589 1.00 97.81 91 HIS A O 1
ATOM 701 N N . TYR A 1 92 ? 2.815 6.844 -1.340 1.00 97.62 92 TYR A N 1
ATOM 702 C CA . TYR A 1 92 ? 3.570 5.931 -2.191 1.00 97.62 92 TYR A CA 1
ATOM 703 C C . TYR A 1 92 ? 4.678 6.658 -2.930 1.00 97.62 92 TYR A C 1
ATOM 705 O O . TYR A 1 92 ? 4.516 7.775 -3.424 1.00 97.62 92 TYR A O 1
ATOM 713 N N . ARG A 1 93 ? 5.798 5.957 -3.096 1.00 97.56 93 ARG A N 1
ATOM 714 C CA . ARG A 1 93 ? 6.863 6.340 -4.015 1.00 97.56 93 ARG A CA 1
ATOM 715 C C . ARG A 1 93 ? 7.418 5.095 -4.682 1.00 97.56 93 ARG A C 1
ATOM 717 O O . ARG A 1 93 ? 8.003 4.241 -4.019 1.00 97.56 93 ARG A O 1
ATOM 724 N N . VAL A 1 94 ? 7.310 5.036 -6.002 1.00 96.25 94 VAL A N 1
ATOM 725 C CA . VAL A 1 94 ? 7.921 3.985 -6.817 1.00 96.25 94 VAL A CA 1
ATOM 726 C C . VAL A 1 94 ? 8.996 4.597 -7.693 1.00 96.25 94 VAL A C 1
ATOM 728 O O . VAL A 1 94 ? 8.800 5.650 -8.292 1.00 96.25 94 VAL A O 1
ATOM 731 N N . GLN A 1 95 ? 10.139 3.919 -7.767 1.00 96.81 95 GLN A N 1
ATOM 732 C CA . GLN A 1 95 ? 11.221 4.263 -8.674 1.00 96.81 95 GLN A CA 1
ATOM 733 C C . GLN A 1 95 ? 11.590 3.046 -9.516 1.00 96.81 95 GLN A C 1
ATOM 735 O O . GLN A 1 95 ? 12.058 2.037 -8.986 1.00 96.81 95 GLN A O 1
ATOM 740 N N . VAL A 1 96 ? 11.439 3.164 -10.832 1.00 96.12 96 VAL A N 1
ATOM 741 C CA . VAL A 1 96 ? 11.915 2.162 -11.783 1.00 96.12 96 VAL A CA 1
ATOM 742 C C . VAL A 1 96 ? 13.390 2.427 -12.046 1.00 96.12 96 VAL A C 1
ATOM 744 O O . VAL A 1 96 ? 13.763 3.430 -12.648 1.00 96.12 96 VAL A O 1
ATOM 747 N N . ARG A 1 97 ? 14.255 1.536 -11.558 1.00 95.56 97 ARG A N 1
ATOM 748 C CA . ARG A 1 97 ? 15.699 1.610 -11.835 1.00 95.56 97 ARG A CA 1
ATOM 749 C C . ARG A 1 97 ? 16.023 1.063 -13.217 1.00 95.56 97 ARG A C 1
ATOM 751 O O . ARG A 1 97 ? 16.785 1.676 -13.945 1.00 95.56 97 ARG A O 1
ATOM 758 N N . SER A 1 98 ? 15.435 -0.076 -13.559 1.00 94.31 98 SER A N 1
ATOM 759 C CA . SER A 1 98 ? 15.522 -0.711 -14.870 1.00 94.31 98 SER A CA 1
ATOM 760 C C . SER A 1 98 ? 14.469 -1.816 -14.976 1.00 94.31 98 SER A C 1
ATOM 762 O O . SER A 1 98 ? 13.975 -2.310 -13.959 1.00 94.31 98 SER A O 1
ATOM 764 N N . GLN A 1 99 ? 14.145 -2.212 -16.205 1.00 93.62 99 GLN A N 1
ATOM 765 C CA . GLN A 1 99 ? 13.379 -3.416 -16.524 1.00 93.62 99 GLN A CA 1
ATOM 766 C C . GLN A 1 99 ? 14.113 -4.194 -17.627 1.00 93.62 99 GLN A C 1
ATOM 768 O O . GLN A 1 99 ? 14.790 -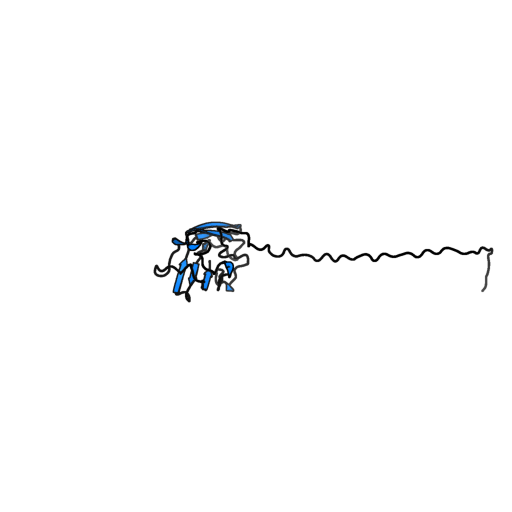3.562 -18.441 1.00 93.62 99 GLN A O 1
ATOM 773 N N . PRO A 1 100 ? 14.011 -5.538 -17.673 1.00 92.31 100 PRO A N 1
ATOM 774 C CA . PRO A 1 100 ? 14.582 -6.330 -18.766 1.00 92.31 100 PRO A CA 1
ATOM 775 C C . PRO A 1 100 ? 14.004 -5.950 -20.133 1.00 92.31 100 PRO A C 1
ATOM 777 O O . PRO A 1 100 ? 14.732 -5.870 -21.116 1.00 92.31 100 PRO A O 1
ATOM 780 N N . GLU A 1 101 ? 12.702 -5.676 -20.160 1.00 94.56 101 GLU A N 1
ATOM 781 C CA . GLU A 1 101 ? 11.969 -5.140 -21.297 1.00 94.56 101 GLU A CA 1
ATOM 782 C C . GLU A 1 101 ? 11.170 -3.941 -20.797 1.00 94.56 101 GLU A C 1
ATOM 784 O O . GLU A 1 101 ? 10.433 -4.049 -19.817 1.00 94.56 101 GLU A O 1
ATOM 789 N N . VAL A 1 102 ? 11.379 -2.782 -21.417 1.00 96.56 102 VAL A N 1
ATOM 790 C CA . VAL A 1 102 ? 10.708 -1.545 -21.016 1.00 96.56 102 VAL A CA 1
ATOM 791 C C . VAL A 1 102 ? 9.257 -1.613 -21.468 1.00 96.56 102 VAL A C 1
ATOM 793 O O . VAL A 1 102 ? 8.982 -1.609 -22.665 1.00 96.56 102 VAL A O 1
ATOM 796 N N . GLN A 1 103 ? 8.337 -1.625 -20.508 1.00 95.88 103 GLN A N 1
ATOM 797 C CA . GLN A 1 103 ? 6.904 -1.610 -20.776 1.00 95.88 103 GLN A CA 1
ATOM 798 C C . GLN A 1 103 ? 6.161 -0.751 -19.756 1.00 95.88 103 GLN A C 1
ATOM 800 O O . GLN A 1 103 ? 6.544 -0.664 -18.588 1.00 95.88 103 GLN A O 1
ATOM 805 N N . ASP A 1 104 ? 5.075 -0.120 -20.189 1.00 96.00 104 ASP A N 1
ATOM 806 C CA . ASP A 1 104 ? 4.187 0.570 -19.262 1.00 96.00 104 ASP A CA 1
ATOM 807 C C . ASP A 1 104 ? 3.431 -0.449 -18.408 1.00 96.00 104 ASP A C 1
ATOM 809 O O . ASP A 1 104 ? 2.989 -1.499 -18.877 1.00 96.00 104 ASP A O 1
ATOM 813 N N . MET A 1 105 ? 3.283 -0.129 -17.128 1.00 94.75 105 MET A N 1
ATOM 814 C CA . MET A 1 105 ? 2.649 -0.990 -16.140 1.00 94.75 105 MET A CA 1
ATOM 815 C C . MET A 1 105 ? 1.634 -0.212 -15.308 1.00 94.75 105 MET A C 1
ATOM 817 O O . MET A 1 105 ? 1.588 1.020 -15.311 1.00 94.75 105 MET A O 1
ATOM 821 N N . ARG A 1 106 ? 0.799 -0.952 -14.581 1.00 95.25 106 ARG A N 1
ATOM 822 C CA . ARG A 1 106 ? -0.076 -0.404 -13.548 1.00 95.25 106 ARG A CA 1
ATOM 823 C C . ARG A 1 106 ? 0.243 -1.095 -12.237 1.00 95.25 106 ARG A C 1
ATOM 825 O O . ARG A 1 106 ? 0.276 -2.320 -12.206 1.00 95.25 106 ARG A O 1
ATOM 832 N N . LEU A 1 107 ? 0.494 -0.310 -11.198 1.00 95.50 107 LEU A N 1
ATOM 833 C CA . LEU A 1 107 ? 0.828 -0.803 -9.862 1.00 95.50 107 LEU A CA 1
ATOM 834 C C . LEU A 1 107 ? -0.345 -0.567 -8.924 1.00 95.50 107 LEU A C 1
ATOM 836 O O . LEU A 1 107 ? -1.019 0.462 -9.035 1.00 95.50 107 LEU A O 1
ATOM 840 N N . GLN A 1 108 ? -0.579 -1.496 -8.003 1.00 96.56 108 GLN A N 1
ATOM 841 C CA . GLN A 1 108 ? -1.656 -1.381 -7.033 1.00 96.56 108 GLN A CA 1
ATOM 842 C C . GLN A 1 108 ? -1.240 -2.024 -5.723 1.00 96.56 108 GLN A C 1
ATOM 844 O O . GLN A 1 108 ? -1.026 -3.225 -5.638 1.00 96.56 108 GLN A O 1
ATOM 849 N N . PHE A 1 109 ? -1.213 -1.226 -4.664 1.00 97.44 109 PHE A N 1
ATOM 850 C CA . PHE A 1 109 ? -0.989 -1.782 -3.344 1.00 97.44 109 PHE A CA 1
ATOM 851 C C . PHE A 1 109 ? -2.264 -2.415 -2.785 1.00 97.44 109 PHE A C 1
ATOM 853 O O . PHE A 1 109 ? -3.309 -1.761 -2.743 1.00 97.44 109 PHE A O 1
ATOM 860 N N . CYS A 1 110 ? -2.162 -3.652 -2.316 1.00 97.56 110 CYS A N 1
ATOM 861 C CA . CYS A 1 110 ? -3.262 -4.412 -1.741 1.00 97.56 110 CYS A CA 1
ATOM 862 C C . CYS A 1 110 ? -2.858 -5.062 -0.416 1.00 97.56 110 CYS A C 1
ATOM 864 O O . CYS A 1 110 ? -1.696 -5.404 -0.171 1.00 97.56 110 CYS A O 1
ATOM 866 N N . VAL A 1 111 ? -3.860 -5.228 0.439 1.00 98.00 111 VAL A N 1
ATOM 867 C CA . VAL A 1 111 ? -3.747 -5.749 1.794 1.00 98.00 111 VAL A CA 1
ATOM 868 C C . VAL A 1 111 ? -4.750 -6.876 1.974 1.00 98.00 111 VAL A C 1
ATOM 870 O O . VAL A 1 111 ? -5.939 -6.650 1.772 1.00 98.00 111 VAL A O 1
ATOM 873 N N . TRP A 1 112 ? -4.291 -8.047 2.419 1.00 98.12 112 TRP A N 1
ATOM 874 C CA . TRP A 1 112 ? -5.146 -9.214 2.654 1.00 98.12 112 TRP A CA 1
ATOM 875 C C . TRP A 1 112 ? -5.173 -9.642 4.116 1.00 98.12 112 TRP A C 1
ATOM 877 O O . TRP A 1 112 ? -4.165 -9.561 4.823 1.00 98.12 112 TRP A O 1
ATOM 887 N N . GLN A 1 113 ? -6.313 -10.177 4.542 1.00 97.62 113 GLN A N 1
ATOM 888 C CA . GLN A 1 113 ? -6.549 -10.713 5.881 1.00 97.62 113 GLN A CA 1
ATOM 889 C C . GLN A 1 113 ? -7.449 -11.960 5.807 1.00 97.62 113 GLN A C 1
ATOM 891 O O . GLN A 1 113 ? -8.109 -12.186 4.792 1.00 97.62 113 GLN A O 1
ATOM 896 N N . ASP A 1 114 ? -7.440 -12.771 6.870 1.00 95.50 114 ASP A N 1
ATOM 897 C CA . ASP A 1 114 ? -8.292 -13.957 7.046 1.00 95.50 114 ASP A CA 1
ATOM 898 C C . ASP A 1 114 ? -8.221 -14.926 5.858 1.00 95.50 114 ASP A C 1
ATOM 900 O O . ASP A 1 114 ? -9.203 -15.135 5.156 1.00 95.50 114 ASP A O 1
ATOM 904 N N . GLU A 1 115 ? -7.033 -15.475 5.586 1.00 94.75 115 GLU A N 1
ATOM 905 C CA . GLU A 1 115 ? -6.823 -16.431 4.483 1.00 94.75 115 GLU A CA 1
ATOM 906 C C . GLU A 1 115 ? -7.302 -15.906 3.112 1.00 94.75 115 GLU A C 1
ATOM 908 O O . GLU A 1 115 ? -7.814 -16.651 2.279 1.00 94.75 115 GLU A O 1
ATOM 913 N N . PHE A 1 116 ? -7.093 -14.607 2.866 1.00 95.06 116 PHE A N 1
ATOM 914 C CA . PHE A 1 116 ? -7.472 -13.898 1.633 1.00 95.06 116 PHE A CA 1
ATOM 915 C C . PHE A 1 116 ? -8.987 -13.715 1.434 1.00 95.06 116 PHE A C 1
ATOM 917 O O . PHE A 1 116 ? -9.413 -13.353 0.338 1.00 95.06 116 PHE A O 1
ATOM 924 N N . VAL A 1 117 ? -9.802 -13.915 2.475 1.00 97.19 117 VAL A N 1
ATOM 925 C CA . VAL A 1 117 ? -11.249 -13.633 2.437 1.00 97.19 117 VAL A CA 1
ATOM 926 C C . VAL A 1 117 ? -11.527 -12.128 2.448 1.00 97.19 117 VAL A C 1
ATOM 928 O O . VAL A 1 117 ? -12.494 -11.679 1.830 1.00 97.19 117 VAL A O 1
ATOM 931 N N . LEU A 1 118 ? -10.681 -11.343 3.123 1.00 98.25 118 LEU A N 1
ATOM 932 C CA . LEU A 1 118 ? -10.777 -9.885 3.164 1.00 98.25 118 LEU A CA 1
ATOM 933 C C . LEU A 1 118 ? -9.611 -9.255 2.409 1.00 98.25 118 LEU A C 1
ATOM 935 O O . LEU A 1 118 ? -8.457 -9.659 2.574 1.00 98.25 118 LEU A O 1
ATOM 939 N N . GLU A 1 119 ? -9.916 -8.228 1.620 1.00 98.31 119 GLU A N 1
ATOM 940 C CA . GLU A 1 119 ? -8.930 -7.502 0.830 1.00 98.31 119 GLU A CA 1
ATOM 941 C C . GLU A 1 119 ? -9.311 -6.029 0.702 1.00 98.31 119 GLU A C 1
ATOM 943 O O . GLU A 1 119 ? -10.446 -5.693 0.349 1.00 98.31 119 GLU A O 1
ATOM 948 N N . ASN A 1 120 ? -8.331 -5.158 0.942 1.00 98.62 120 ASN A N 1
ATOM 949 C CA . ASN A 1 120 ? -8.411 -3.748 0.598 1.00 98.62 120 ASN A CA 1
ATOM 950 C C . ASN A 1 120 ? -7.311 -3.391 -0.401 1.00 98.62 120 ASN A C 1
ATOM 952 O O . ASN A 1 120 ? -6.143 -3.675 -0.148 1.00 98.62 120 ASN A O 1
ATOM 956 N N . CYS A 1 121 ? -7.658 -2.680 -1.472 1.00 98.31 121 CYS A N 1
ATOM 957 C CA . CYS A 1 121 ? -6.694 -2.233 -2.476 1.00 98.31 121 CYS A CA 1
ATOM 958 C C . CYS A 1 121 ? -6.746 -0.728 -2.719 1.00 98.31 121 CYS A C 1
ATOM 960 O O . CYS A 1 121 ? -7.810 -0.109 -2.723 1.00 98.31 121 CYS A O 1
ATOM 962 N N . GLY A 1 122 ? -5.582 -0.133 -2.953 1.00 98.12 122 GLY A N 1
ATOM 963 C CA . GLY A 1 122 ? -5.459 1.256 -3.367 1.00 98.12 122 GLY A CA 1
ATOM 964 C C . GLY A 1 122 ? -5.822 1.472 -4.834 1.00 98.12 122 GLY A C 1
ATOM 965 O O . GLY A 1 122 ? -6.297 0.581 -5.539 1.00 98.12 122 GLY A O 1
ATOM 966 N N . THR A 1 123 ? -5.569 2.686 -5.301 1.00 97.00 123 THR A N 1
ATOM 967 C CA . THR A 1 123 ? -5.742 3.070 -6.703 1.00 97.00 123 THR A CA 1
ATOM 968 C C . THR A 1 123 ? -4.727 2.356 -7.603 1.00 97.00 123 THR A C 1
ATOM 970 O O . THR A 1 123 ? -3.556 2.236 -7.244 1.00 97.00 123 THR A O 1
ATOM 973 N N . LEU A 1 124 ? -5.164 1.913 -8.791 1.00 96.50 124 LEU A N 1
ATOM 974 C CA . LEU A 1 124 ? -4.256 1.458 -9.850 1.00 96.50 124 LEU A CA 1
ATOM 975 C C . LEU A 1 124 ? -3.539 2.663 -10.454 1.00 96.50 124 LEU A C 1
ATOM 977 O O . LEU A 1 124 ? -4.172 3.497 -11.105 1.00 96.50 124 LEU A O 1
ATOM 981 N N . MET A 1 125 ? -2.221 2.708 -10.315 1.00 97.50 125 MET A N 1
ATOM 982 C CA . MET A 1 125 ? -1.418 3.826 -10.795 1.00 97.50 125 MET A CA 1
ATOM 983 C C . MET A 1 125 ? -0.613 3.460 -12.039 1.00 97.50 125 MET A C 1
ATOM 985 O O . MET A 1 125 ? 0.132 2.479 -12.002 1.00 97.50 125 MET A O 1
ATOM 989 N N . PRO A 1 126 ? -0.729 4.227 -13.140 1.00 97.56 126 PRO A N 1
ATOM 990 C CA . PRO A 1 126 ? 0.113 4.033 -14.311 1.00 97.56 126 PRO A CA 1
ATOM 991 C C . PRO A 1 126 ? 1.559 4.423 -13.995 1.00 97.56 126 PRO A C 1
ATOM 993 O O . PRO A 1 126 ? 1.824 5.489 -13.439 1.00 97.56 126 PRO A O 1
ATOM 996 N N . VAL A 1 127 ? 2.500 3.563 -14.374 1.00 96.88 127 VAL A N 1
ATOM 997 C CA . VAL A 1 127 ? 3.9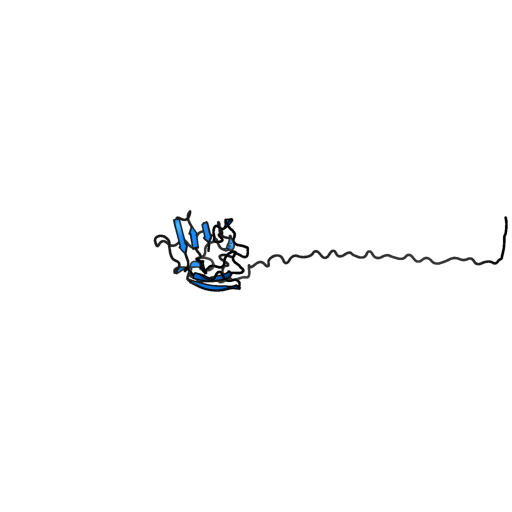36 3.780 -14.197 1.00 96.88 127 VAL A CA 1
ATOM 998 C C . VAL A 1 127 ? 4.651 3.336 -15.464 1.00 96.88 127 VAL A C 1
ATOM 1000 O O . VAL A 1 127 ? 4.468 2.209 -15.918 1.00 96.88 127 VAL A O 1
ATOM 1003 N N . SER A 1 128 ? 5.489 4.206 -16.025 1.00 97.50 128 SER A N 1
ATOM 1004 C CA . SER A 1 128 ? 6.321 3.819 -17.162 1.00 97.50 128 SER A CA 1
ATOM 1005 C C . SER A 1 128 ? 7.474 2.920 -16.720 1.00 97.50 128 SER A C 1
ATOM 1007 O O . SER A 1 128 ? 8.145 3.198 -15.725 1.00 97.50 128 SER A O 1
ATOM 1009 N N . GLY A 1 129 ? 7.744 1.861 -17.484 1.00 96.06 129 GLY A N 1
ATOM 1010 C CA . GLY A 1 129 ? 8.886 0.969 -17.269 1.00 96.06 129 GLY A CA 1
ATOM 1011 C C . GLY A 1 129 ? 10.244 1.575 -17.626 1.00 96.06 129 GLY A C 1
ATOM 1012 O O . GLY A 1 129 ? 11.272 0.919 -17.448 1.00 96.06 129 GLY A O 1
ATOM 1013 N N . ALA A 1 130 ? 10.275 2.811 -18.137 1.00 97.56 130 ALA A N 1
ATOM 1014 C CA . ALA A 1 130 ? 11.516 3.491 -18.476 1.00 97.56 130 ALA A CA 1
ATOM 1015 C C . ALA A 1 130 ? 12.424 3.650 -17.243 1.00 97.56 130 ALA A C 1
ATOM 1017 O O . ALA A 1 130 ? 11.976 3.974 -16.139 1.00 97.56 130 ALA A O 1
ATOM 1018 N N . SER A 1 131 ? 13.726 3.440 -17.444 1.00 97.44 131 SER A N 1
ATOM 1019 C CA . SER A 1 131 ? 14.742 3.641 -16.410 1.00 97.44 131 SER A CA 1
ATOM 1020 C C . SER A 1 131 ? 14.720 5.081 -15.893 1.00 97.44 131 SER A C 1
ATOM 1022 O O . SER A 1 131 ? 14.764 6.028 -16.673 1.00 97.44 131 SER A O 1
ATOM 1024 N N . GLY A 1 132 ? 14.711 5.243 -14.572 1.00 96.88 132 GLY A N 1
ATOM 1025 C CA . GLY A 1 132 ? 14.684 6.542 -13.904 1.00 96.88 132 GLY A CA 1
ATOM 1026 C C . GLY A 1 132 ? 13.279 7.080 -13.625 1.00 96.88 132 GLY A C 1
ATOM 1027 O O . GLY A 1 132 ? 13.173 8.088 -12.929 1.00 96.88 132 GLY A O 1
ATOM 1028 N N . THR A 1 133 ? 12.214 6.415 -14.091 1.00 97.94 133 THR A N 1
ATOM 1029 C CA . THR A 1 133 ? 10.832 6.801 -13.771 1.00 97.94 133 THR A CA 1
ATOM 1030 C C . THR A 1 133 ? 10.626 6.835 -12.258 1.00 97.94 133 THR A C 1
ATOM 1032 O O . THR A 1 133 ? 10.916 5.859 -11.563 1.00 97.94 133 THR A O 1
ATOM 1035 N N . VAL A 1 134 ? 10.094 7.948 -11.751 1.00 98.00 134 VAL A N 1
ATOM 1036 C CA . VAL A 1 134 ? 9.647 8.101 -10.363 1.00 98.00 134 VAL A CA 1
ATOM 1037 C C . VAL A 1 134 ? 8.197 8.551 -10.382 1.00 98.00 134 VAL A C 1
ATOM 1039 O O . VAL A 1 134 ? 7.867 9.540 -11.032 1.00 98.00 134 VAL A O 1
ATOM 1042 N N . VAL A 1 135 ? 7.343 7.836 -9.656 1.00 97.75 135 VAL A N 1
ATOM 1043 C CA . VAL A 1 135 ? 5.931 8.187 -9.487 1.00 97.75 135 VAL A CA 1
ATOM 1044 C C . VAL A 1 135 ? 5.615 8.201 -8.000 1.00 97.75 135 VAL A C 1
ATOM 1046 O O . VAL A 1 135 ? 6.037 7.312 -7.255 1.00 97.75 135 VAL A O 1
ATOM 1049 N N . THR A 1 136 ? 4.880 9.221 -7.575 1.00 98.12 136 THR A N 1
ATOM 1050 C CA . THR A 1 136 ? 4.356 9.363 -6.217 1.00 98.12 136 THR A CA 1
ATOM 1051 C C . THR A 1 136 ? 2.860 9.582 -6.277 1.00 98.12 136 THR A C 1
ATOM 1053 O O . THR A 1 136 ? 2.372 10.261 -7.182 1.00 98.12 136 THR A O 1
ATOM 1056 N N . TRP A 1 137 ? 2.138 9.018 -5.321 1.00 98.06 137 TRP A N 1
ATOM 1057 C CA . TRP A 1 137 ? 0.706 9.239 -5.171 1.00 98.06 137 TRP A CA 1
ATOM 1058 C C . TRP A 1 137 ? 0.285 8.964 -3.736 1.00 98.06 137 TRP A C 1
ATOM 1060 O O . TRP A 1 137 ? 1.038 8.363 -2.970 1.00 98.06 137 TRP A O 1
ATOM 1070 N N . ASP A 1 138 ? -0.940 9.366 -3.421 1.00 98.00 138 ASP A N 1
ATOM 1071 C CA . ASP A 1 138 ? -1.536 9.219 -2.103 1.00 98.00 138 ASP A CA 1
ATOM 1072 C C . ASP A 1 138 ? -2.833 8.411 -2.196 1.00 98.00 138 ASP A C 1
ATOM 1074 O O . ASP A 1 138 ? -3.576 8.509 -3.175 1.00 98.00 138 ASP A O 1
ATOM 1078 N N . GLN A 1 139 ? -3.123 7.616 -1.167 1.00 98.25 139 GLN A N 1
ATOM 1079 C CA . GLN A 1 139 ? -4.379 6.877 -1.031 1.00 98.25 139 GLN A CA 1
ATOM 1080 C C . GLN A 1 139 ? -4.919 7.034 0.390 1.00 98.25 139 GLN A C 1
ATOM 1082 O O . GLN A 1 139 ? -4.346 6.458 1.316 1.00 98.25 139 GLN A O 1
ATOM 1087 N N . PRO A 1 140 ? -6.059 7.715 0.591 1.00 98.31 140 PRO A N 1
ATOM 1088 C CA . PRO A 1 140 ? -6.763 7.646 1.864 1.00 98.31 140 PRO A CA 1
ATOM 1089 C C . PRO A 1 140 ? -7.158 6.194 2.156 1.00 98.31 140 PRO A C 1
ATOM 1091 O O . PRO A 1 140 ? -7.800 5.550 1.315 1.00 98.31 140 PRO A O 1
ATOM 1094 N N . VAL A 1 141 ? -6.804 5.677 3.337 1.00 98.06 141 VAL A N 1
ATOM 1095 C CA . VAL A 1 141 ? -7.036 4.265 3.708 1.00 98.06 141 VAL A CA 1
ATOM 1096 C C . VAL A 1 141 ? -8.527 3.921 3.643 1.00 98.06 141 VAL A C 1
ATOM 1098 O O . VAL A 1 141 ? -8.926 2.904 3.074 1.00 98.06 141 VAL A O 1
ATOM 1101 N N . LYS A 1 142 ? -9.385 4.836 4.110 1.00 97.19 142 LYS A N 1
ATOM 1102 C CA . LYS A 1 142 ? -10.851 4.685 4.074 1.00 97.19 142 LYS A CA 1
ATOM 1103 C C . LYS A 1 142 ? -11.442 4.559 2.665 1.00 97.19 142 LYS A C 1
ATOM 1105 O O . LYS A 1 142 ? -12.550 4.038 2.528 1.00 97.19 142 LYS A O 1
ATOM 1110 N N . GLN A 1 143 ? -10.737 5.050 1.646 1.00 98.06 143 GLN A N 1
ATOM 1111 C CA . GLN A 1 143 ? -11.180 5.052 0.247 1.00 98.06 143 GLN A CA 1
ATOM 1112 C C . GLN A 1 143 ? -10.614 3.882 -0.564 1.00 98.06 143 GLN A C 1
ATOM 1114 O O . GLN A 1 143 ? -10.884 3.790 -1.760 1.00 98.06 143 GLN A O 1
ATOM 1119 N N . MET A 1 144 ? -9.837 2.993 0.057 1.00 98.50 144 MET A N 1
ATOM 1120 C CA . MET A 1 144 ? -9.391 1.773 -0.606 1.00 98.50 144 MET A CA 1
ATOM 1121 C C . MET A 1 144 ? -10.603 0.937 -1.038 1.00 98.50 144 MET A C 1
ATOM 1123 O O . MET A 1 144 ? -11.598 0.831 -0.311 1.00 98.50 144 MET A O 1
ATOM 1127 N N . TRP A 1 145 ? -10.506 0.346 -2.228 1.00 98.50 145 TRP A N 1
ATOM 1128 C CA . TRP A 1 145 ? -11.456 -0.646 -2.714 1.00 98.50 145 TRP A CA 1
ATOM 1129 C C . TRP A 1 145 ? -11.495 -1.835 -1.757 1.00 98.50 145 TRP A C 1
ATOM 1131 O O . TRP A 1 145 ? -10.491 -2.138 -1.123 1.00 98.50 145 TRP A O 1
ATOM 1141 N N . LYS A 1 146 ? -12.651 -2.488 -1.654 1.00 98.44 146 LYS A N 1
ATOM 1142 C CA . LYS A 1 146 ? -12.931 -3.557 -0.695 1.00 98.44 146 LYS A CA 1
ATOM 1143 C C . LYS A 1 146 ? -13.484 -4.757 -1.440 1.00 98.44 146 LYS A C 1
ATOM 1145 O O . LYS A 1 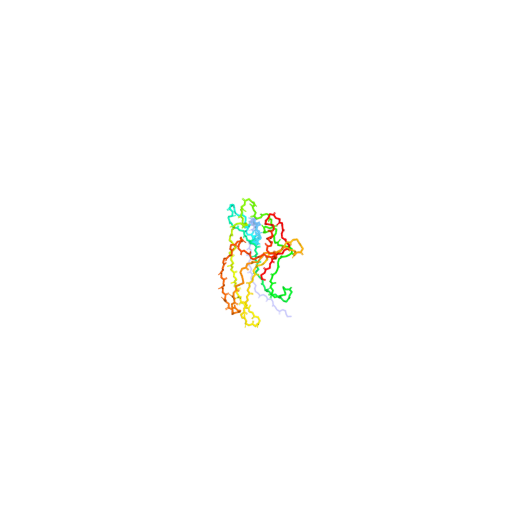146 ? -14.504 -4.619 -2.127 1.00 98.44 146 LYS A O 1
ATOM 1150 N N . LEU A 1 147 ? -12.871 -5.921 -1.269 1.00 97.81 147 LEU A N 1
ATOM 1151 C CA . LEU A 1 147 ? -13.410 -7.154 -1.825 1.00 97.81 147 LEU A CA 1
ATOM 1152 C C . LEU A 1 147 ? -14.805 -7.410 -1.248 1.00 97.81 147 LEU A C 1
ATOM 1154 O O . LEU A 1 147 ? -15.030 -7.338 -0.042 1.00 97.81 147 LEU A O 1
ATOM 1158 N N . ASN A 1 148 ? -15.774 -7.636 -2.138 1.00 96.94 148 ASN A N 1
ATOM 1159 C CA . ASN A 1 148 ? -17.189 -7.821 -1.795 1.00 96.94 148 ASN A CA 1
ATOM 1160 C C . ASN A 1 148 ? -17.801 -6.673 -0.961 1.00 96.94 148 ASN A C 1
ATOM 1162 O O . ASN A 1 148 ? -18.791 -6.868 -0.260 1.00 96.94 148 ASN A O 1
ATOM 1166 N N . GLY A 1 149 ? -17.220 -5.467 -1.022 1.00 97.19 149 GLY A N 1
ATOM 1167 C CA . GLY A 1 149 ? -17.665 -4.313 -0.236 1.00 97.19 149 GLY A CA 1
ATOM 1168 C C . GLY A 1 149 ? -17.300 -4.373 1.252 1.00 97.19 149 GLY A C 1
ATOM 1169 O O . GLY A 1 149 ? -17.614 -3.433 1.985 1.00 97.19 149 GLY A O 1
ATOM 1170 N N . GLN A 1 150 ? -16.608 -5.423 1.701 1.00 97.69 150 GLN A N 1
ATOM 1171 C CA . GLN A 1 150 ? -16.208 -5.611 3.091 1.00 97.69 150 GLN A CA 1
ATOM 1172 C C . GLN A 1 150 ? -14.754 -5.183 3.297 1.00 97.69 150 GLN A C 1
ATOM 1174 O O . GLN A 1 150 ? -13.846 -5.670 2.633 1.00 97.69 150 GLN A O 1
ATOM 1179 N N . SER A 1 151 ? -14.532 -4.252 4.226 1.00 97.56 151 SER A N 1
ATOM 1180 C CA . SER A 1 151 ? -13.173 -3.846 4.594 1.00 97.56 151 SER A CA 1
ATOM 1181 C C . SER A 1 151 ? -12.508 -4.917 5.453 1.00 97.56 151 SER A C 1
ATOM 1183 O O . SER A 1 151 ? -13.182 -5.554 6.265 1.00 97.56 151 SER A O 1
ATOM 1185 N N . ILE A 1 152 ? -11.183 -5.020 5.359 1.00 98.31 152 ILE A N 1
ATOM 1186 C CA . ILE A 1 152 ? -10.362 -5.656 6.390 1.00 98.31 152 ILE A CA 1
ATOM 1187 C C . ILE A 1 152 ? -10.598 -4.984 7.748 1.00 98.31 152 ILE A C 1
ATOM 1189 O O . ILE A 1 152 ? -10.977 -3.806 7.830 1.00 98.31 152 ILE A O 1
ATOM 1193 N N . ASP A 1 153 ? -10.306 -5.729 8.805 1.00 98.00 153 ASP A N 1
ATOM 1194 C CA . ASP A 1 153 ? -10.225 -5.231 10.167 1.00 98.00 153 ASP A CA 1
ATOM 1195 C C . ASP A 1 153 ? -8.825 -4.667 10.433 1.00 98.00 153 ASP A C 1
ATOM 1197 O O . ASP A 1 153 ? -7.844 -5.402 10.589 1.00 98.00 153 ASP A O 1
ATOM 1201 N N . TRP A 1 154 ? -8.745 -3.337 10.490 1.00 97.69 154 TRP A N 1
ATOM 1202 C CA . TRP A 1 154 ? -7.497 -2.604 10.691 1.00 97.69 154 TRP A CA 1
ATOM 1203 C C . TRP A 1 154 ? -6.890 -2.786 12.090 1.00 97.69 154 TRP A C 1
ATOM 1205 O O . TRP A 1 154 ? -5.730 -2.413 12.277 1.00 97.69 154 TRP A O 1
ATOM 1215 N N . SER A 1 155 ? -7.627 -3.367 13.046 1.00 97.81 155 SER A N 1
ATOM 1216 C CA . SER A 1 155 ? -7.130 -3.657 14.397 1.00 97.81 155 SER A CA 1
ATOM 1217 C C . SER A 1 155 ? -6.399 -4.996 14.521 1.00 97.81 155 SER A C 1
ATOM 1219 O O . SER A 1 155 ? -5.695 -5.243 15.500 1.00 97.81 155 SER A O 1
ATOM 1221 N N . ARG A 1 156 ? -6.521 -5.866 13.512 1.00 97.25 156 ARG A N 1
ATOM 1222 C CA . ARG A 1 156 ? -5.935 -7.211 13.515 1.00 97.25 156 ARG A CA 1
ATOM 1223 C C . ARG A 1 156 ? -4.758 -7.327 12.543 1.00 97.25 156 ARG A C 1
ATOM 1225 O O . ARG A 1 156 ? -4.695 -6.584 11.562 1.00 97.25 156 ARG A O 1
ATOM 1232 N N . PRO A 1 157 ? -3.836 -8.281 12.757 1.00 96.69 157 PRO A N 1
ATOM 1233 C CA . PRO A 1 157 ? -2.771 -8.564 11.804 1.00 96.69 157 PRO A CA 1
ATOM 1234 C C . PRO A 1 157 ? -3.290 -8.955 10.420 1.00 96.69 157 PRO A C 1
ATOM 1236 O O . PRO A 1 157 ? -4.422 -9.419 10.253 1.00 96.69 157 PRO A O 1
ATOM 1239 N N . ARG A 1 158 ? -2.443 -8.750 9.417 1.00 97.31 158 ARG A N 1
ATOM 1240 C CA . ARG A 1 158 ? -2.696 -9.046 8.011 1.00 97.31 158 ARG A CA 1
ATOM 1241 C C . ARG A 1 158 ? -1.893 -10.262 7.592 1.00 97.31 158 ARG A C 1
ATOM 1243 O O . ARG A 1 158 ? -0.838 -10.575 8.146 1.00 97.31 158 ARG A O 1
ATOM 1250 N N . GLN A 1 159 ? -2.420 -10.922 6.573 1.00 96.69 159 GLN A N 1
ATOM 1251 C CA . GLN A 1 159 ? -1.783 -12.058 5.933 1.00 96.69 159 GLN A CA 1
ATOM 1252 C C . GLN A 1 159 ? -0.730 -11.593 4.927 1.00 96.69 159 GLN A C 1
ATOM 1254 O O . GLN A 1 159 ? 0.318 -12.213 4.814 1.00 96.69 159 GLN A O 1
ATOM 1259 N N . ARG A 1 160 ? -0.998 -10.513 4.176 1.00 96.31 160 ARG A N 1
ATOM 1260 C CA . ARG A 1 160 ? -0.118 -10.084 3.083 1.00 96.31 160 ARG A CA 1
ATOM 1261 C C . ARG A 1 160 ? -0.243 -8.604 2.750 1.00 96.31 160 ARG A C 1
ATOM 1263 O O . ARG A 1 160 ? -1.357 -8.084 2.709 1.00 96.31 160 ARG A O 1
ATOM 1270 N N . TYR A 1 161 ? 0.886 -8.007 2.374 1.00 96.94 161 TYR A N 1
ATOM 1271 C CA . TYR A 1 161 ? 0.985 -6.776 1.585 1.00 96.94 161 TYR A CA 1
ATOM 1272 C C . TYR A 1 161 ? 1.602 -7.080 0.211 1.00 96.94 161 TYR A C 1
ATOM 1274 O O . TYR A 1 161 ? 2.554 -7.859 0.111 1.00 96.94 161 TYR A O 1
ATOM 1282 N N . ALA A 1 162 ? 1.064 -6.498 -0.860 1.00 95.00 162 ALA A N 1
ATOM 1283 C CA . ALA A 1 162 ? 1.612 -6.633 -2.214 1.00 95.00 162 ALA A CA 1
ATOM 1284 C C . ALA A 1 162 ? 1.421 -5.352 -3.021 1.00 95.00 162 ALA A C 1
ATOM 1286 O O . ALA A 1 162 ? 0.525 -4.572 -2.707 1.00 95.00 162 ALA A O 1
ATOM 1287 N N . LEU A 1 163 ? 2.253 -5.175 -4.047 1.00 91.12 163 LEU A N 1
ATOM 1288 C CA . LEU A 1 163 ? 2.177 -4.094 -5.036 1.00 91.12 163 LEU A CA 1
ATOM 1289 C C . LEU A 1 163 ? 1.648 -4.586 -6.396 1.00 91.12 163 LEU A C 1
ATOM 1291 O O . LEU A 1 163 ? 1.679 -5.821 -6.594 1.00 91.12 163 LEU A O 1
#